Protein AF-A0A9P5YD93-F1 (afdb_monomer_lite)

Secondary structure (DSSP, 8-state):
-HHHHHHHHHHHHHHHHHHHHHHHHHHHHHHHHHHHHHHTTSPPPHHHHHHHHHHHHHHHHHHHHHHHHHHHHSGGGGG---

pLDDT: mean 70.28, std 8.04, range [54.41, 85.88]

InterPro domains:
  IPR045340 Domain of unknown function DUF6533 [PF20151] (15-60)

Radius of gyration: 18.92 Å; chains: 1; bounding box: 51×17×51 Å

Foldseek 3Di:
DVVVVVVCVVVVVVVVVVVVVVVLVVVVVVCVVVCCVPQVVDPHDPVNVVVCCVSCVVVVVVVVVVVVVVVVVPCVVVVDDD

Sequence (82 aa):
MTIYITAAQPILVSYIVAAVTTILTYDWICTLDKEVAYVWSRPWSLGTCLFILNRYLPFVDVTLSIILTWTISTPEVFLIPL

Structure (mmCIF, N/CA/C/O backbone):
data_AF-A0A9P5YD93-F1
#
_entry.id   AF-A0A9P5YD93-F1
#
loop_
_atom_site.group_PDB
_atom_site.id
_atom_site.type_symbol
_atom_site.label_atom_id
_atom_site.label_alt_id
_atom_site.label_comp_id
_atom_site.label_asym_id
_atom_site.label_entity_id
_atom_site.label_seq_id
_atom_site.pdbx_PDB_ins_code
_atom_site.Cartn_x
_atom_site.Cartn_y
_atom_site.Cartn_z
_atom_site.occupancy
_atom_site.B_iso_or_equiv
_atom_site.auth_seq_id
_atom_site.auth_comp_id
_atom_site.auth_asym_id
_atom_site.auth_atom_id
_atom_site.pdbx_PDB_model_num
ATOM 1 N N . MET A 1 1 ? 29.521 5.382 -16.136 1.00 58.84 1 MET A N 1
ATOM 2 C CA . MET A 1 1 ? 28.958 5.139 -14.788 1.00 58.84 1 MET A CA 1
ATOM 3 C C . MET A 1 1 ? 27.469 5.480 -14.730 1.00 58.84 1 MET A C 1
ATOM 5 O O . MET A 1 1 ? 26.690 4.594 -14.421 1.00 58.84 1 MET A O 1
ATOM 9 N N . THR A 1 2 ? 27.044 6.678 -15.144 1.00 59.22 2 THR A N 1
ATOM 10 C CA . THR A 1 2 ? 25.627 7.113 -15.139 1.00 59.22 2 THR A CA 1
ATOM 11 C C . THR A 1 2 ? 24.678 6.234 -15.976 1.00 59.22 2 THR A C 1
ATOM 13 O O . THR A 1 2 ? 23.578 5.929 -15.536 1.00 59.22 2 THR A O 1
ATOM 16 N N . ILE A 1 3 ? 25.120 5.743 -17.141 1.00 66.06 3 ILE A N 1
ATOM 17 C CA . ILE A 1 3 ? 24.292 4.915 -18.046 1.00 66.06 3 ILE A CA 1
ATOM 18 C C . ILE A 1 3 ? 24.017 3.514 -17.459 1.00 66.06 3 ILE A C 1
ATOM 20 O O . ILE A 1 3 ? 22.908 2.999 -17.574 1.00 66.06 3 ILE A O 1
ATOM 24 N N . TYR A 1 4 ? 24.998 2.926 -16.764 1.00 62.47 4 TYR A N 1
ATOM 25 C CA . TYR A 1 4 ? 24.847 1.629 -16.089 1.00 62.47 4 TYR A CA 1
ATOM 26 C C . TYR A 1 4 ? 23.846 1.699 -14.934 1.00 62.47 4 TYR A C 1
ATOM 28 O O . TYR A 1 4 ? 23.065 0.772 -14.739 1.00 62.47 4 TYR A O 1
ATOM 36 N N . ILE A 1 5 ? 23.831 2.819 -14.205 1.00 65.75 5 ILE A N 1
ATOM 37 C CA . ILE A 1 5 ? 22.857 3.047 -13.135 1.00 65.75 5 ILE A CA 1
ATOM 38 C C . ILE A 1 5 ? 21.441 3.126 -13.720 1.00 65.75 5 ILE A C 1
ATOM 40 O O . ILE A 1 5 ? 20.552 2.474 -13.181 1.00 65.75 5 ILE A O 1
ATOM 44 N N . THR A 1 6 ? 21.250 3.825 -14.849 1.00 67.50 6 THR A N 1
ATOM 45 C CA . THR A 1 6 ? 19.965 3.916 -15.574 1.00 67.50 6 THR A CA 1
ATOM 46 C C . THR A 1 6 ? 19.456 2.560 -16.067 1.00 67.50 6 THR A C 1
ATOM 48 O O . THR A 1 6 ? 18.279 2.259 -15.893 1.00 67.50 6 THR A O 1
ATOM 51 N N . ALA A 1 7 ? 20.324 1.721 -16.639 1.00 63.72 7 ALA A N 1
ATOM 52 C CA . ALA A 1 7 ? 19.933 0.409 -17.162 1.00 63.72 7 ALA A CA 1
ATOM 53 C C . ALA A 1 7 ? 19.563 -0.593 -16.051 1.00 63.72 7 ALA A C 1
ATOM 55 O O . ALA A 1 7 ? 18.758 -1.493 -16.274 1.00 63.72 7 ALA A O 1
ATOM 56 N N . ALA A 1 8 ? 20.119 -0.420 -14.847 1.00 67.69 8 ALA A N 1
ATOM 57 C CA . ALA A 1 8 ? 19.802 -1.236 -13.676 1.00 67.69 8 ALA A CA 1
ATOM 58 C C . ALA A 1 8 ? 18.542 -0.768 -12.914 1.00 67.69 8 ALA A C 1
ATOM 60 O O . ALA A 1 8 ? 17.962 -1.558 -12.166 1.00 67.69 8 ALA A O 1
ATOM 61 N N . GLN A 1 9 ? 18.089 0.481 -13.111 1.00 66.44 9 GLN A N 1
ATOM 62 C CA . GLN A 1 9 ? 16.893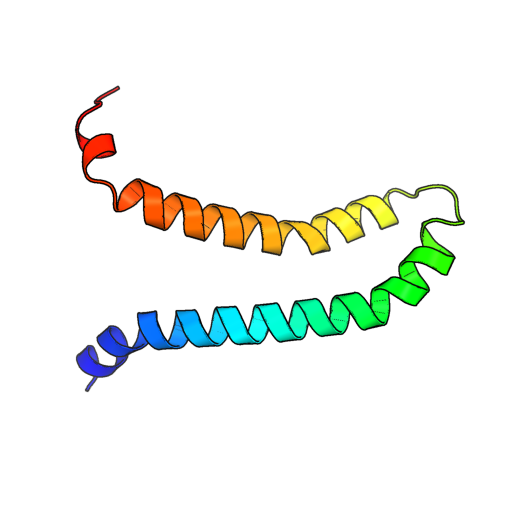 1.026 -12.449 1.00 66.44 9 GLN A CA 1
ATOM 63 C C . GLN A 1 9 ? 15.623 0.173 -12.617 1.00 66.44 9 GLN A C 1
ATOM 65 O O . GLN A 1 9 ? 14.990 -0.096 -11.601 1.00 66.44 9 GLN A O 1
ATOM 70 N N . PRO A 1 10 ? 15.212 -0.280 -13.820 1.00 68.44 10 PRO A N 1
ATOM 71 C CA . PRO A 1 10 ? 13.905 -0.928 -13.988 1.00 68.44 10 PRO A CA 1
ATOM 72 C C . PRO A 1 10 ? 13.796 -2.258 -13.231 1.00 68.44 10 PRO A C 1
ATOM 74 O O . PRO A 1 10 ? 12.757 -2.571 -12.646 1.00 68.44 10 PRO A O 1
ATOM 77 N N . ILE A 1 11 ? 14.891 -3.018 -13.190 1.00 77.38 11 ILE A N 1
ATOM 78 C CA . ILE A 1 11 ? 14.971 -4.290 -12.468 1.00 77.38 11 ILE A CA 1
ATOM 79 C C . ILE A 1 11 ? 14.892 -4.029 -10.960 1.00 77.38 11 ILE A C 1
ATOM 81 O O . ILE A 1 11 ? 14.085 -4.638 -10.260 1.00 77.38 11 ILE A O 1
ATOM 85 N N . LEU A 1 12 ? 15.687 -3.076 -10.464 1.00 78.88 12 LEU A N 1
ATOM 86 C CA . LEU A 1 12 ? 15.710 -2.709 -9.051 1.00 78.88 12 LEU A CA 1
ATOM 87 C C . LEU A 1 12 ? 14.355 -2.166 -8.574 1.00 78.88 12 LEU A C 1
ATOM 89 O O . LEU A 1 12 ? 13.878 -2.565 -7.516 1.00 78.88 12 LEU A O 1
ATOM 93 N N . VAL A 1 13 ? 13.710 -1.312 -9.372 1.00 79.75 13 VAL A N 1
ATOM 94 C CA . VAL A 1 13 ? 12.377 -0.769 -9.081 1.00 79.75 13 VAL A CA 1
ATOM 95 C C . VAL A 1 13 ? 11.349 -1.890 -8.978 1.00 79.75 13 VAL A C 1
ATOM 97 O O . VAL A 1 13 ? 10.570 -1.896 -8.034 1.00 79.75 13 VAL A O 1
ATOM 100 N N . SER A 1 14 ? 11.390 -2.885 -9.867 1.00 77.94 14 SER A N 1
ATOM 101 C CA . SER A 1 14 ? 10.457 -4.020 -9.822 1.00 77.94 14 SER A CA 1
ATOM 102 C C . SER A 1 14 ? 10.594 -4.835 -8.530 1.00 77.94 14 SER A C 1
ATOM 104 O O . SER A 1 14 ? 9.592 -5.167 -7.895 1.00 77.94 14 SER A O 1
ATOM 106 N N . TYR A 1 15 ? 11.829 -5.110 -8.093 1.00 82.00 15 TYR A N 1
ATOM 107 C CA . TYR A 1 15 ? 12.080 -5.811 -6.830 1.00 82.00 15 TYR A CA 1
ATOM 108 C C . TYR A 1 15 ? 11.684 -4.982 -5.605 1.00 82.00 15 TYR A C 1
ATOM 110 O O . TYR A 1 15 ? 11.099 -5.524 -4.667 1.00 82.00 15 TYR A O 1
ATOM 118 N N . ILE A 1 16 ? 11.968 -3.676 -5.613 1.00 83.50 16 ILE A N 1
ATOM 119 C CA . ILE A 1 16 ? 11.583 -2.766 -4.526 1.00 83.50 16 ILE A CA 1
ATOM 120 C C . ILE A 1 16 ? 10.063 -2.671 -4.428 1.00 83.50 16 ILE A C 1
ATOM 122 O O . ILE A 1 16 ? 9.527 -2.786 -3.331 1.00 83.50 16 ILE A O 1
ATOM 126 N N . VAL A 1 17 ? 9.362 -2.516 -5.553 1.00 80.62 17 VAL A N 1
ATOM 127 C CA . VAL A 1 17 ? 7.895 -2.484 -5.584 1.00 80.62 17 VAL A CA 1
ATOM 128 C C . VAL A 1 17 ? 7.339 -3.783 -5.011 1.00 80.62 17 VAL A C 1
ATOM 130 O O . VAL A 1 17 ? 6.535 -3.730 -4.088 1.00 80.62 17 VAL A O 1
ATOM 133 N N . ALA A 1 18 ? 7.833 -4.945 -5.449 1.00 81.62 18 ALA A N 1
ATOM 134 C CA . ALA A 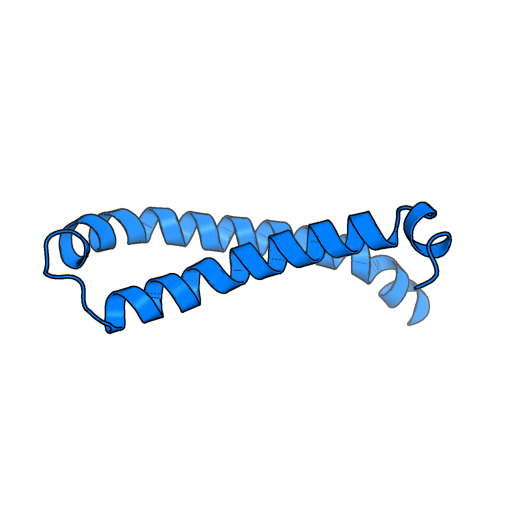1 18 ? 7.386 -6.232 -4.916 1.00 81.62 18 ALA A CA 1
ATOM 135 C C . ALA A 1 18 ? 7.621 -6.367 -3.397 1.00 81.62 18 ALA A C 1
ATOM 137 O O . ALA A 1 18 ? 6.724 -6.815 -2.677 1.00 81.62 18 ALA A O 1
ATOM 138 N N . ALA A 1 19 ? 8.793 -5.954 -2.901 1.00 85.88 19 ALA A N 1
ATOM 139 C CA . ALA A 1 19 ? 9.142 -5.993 -1.479 1.00 85.88 19 ALA A CA 1
ATOM 140 C C . ALA A 1 19 ? 8.284 -5.030 -0.639 1.00 85.88 19 ALA A C 1
ATOM 142 O O . ALA A 1 19 ? 7.767 -5.400 0.414 1.00 85.88 19 ALA A O 1
ATOM 143 N N . VAL A 1 20 ? 8.082 -3.802 -1.119 1.00 82.38 20 VAL A N 1
ATOM 144 C CA . VAL A 1 20 ? 7.244 -2.800 -0.449 1.00 82.38 20 VAL A CA 1
ATOM 145 C C . VAL A 1 20 ? 5.787 -3.253 -0.430 1.00 82.38 20 VAL A C 1
ATOM 147 O O . VAL A 1 20 ? 5.149 -3.177 0.615 1.00 82.38 20 VAL A O 1
ATOM 150 N N . THR A 1 21 ? 5.269 -3.796 -1.535 1.00 80.00 21 THR A N 1
ATOM 151 C CA . THR A 1 21 ? 3.906 -4.338 -1.594 1.00 80.00 21 THR A CA 1
ATOM 152 C C . THR A 1 21 ? 3.725 -5.511 -0.634 1.00 80.00 21 THR A C 1
ATOM 154 O O . THR A 1 21 ? 2.714 -5.566 0.063 1.00 80.00 21 THR A O 1
ATOM 157 N N . THR A 1 22 ? 4.690 -6.431 -0.537 1.00 82.56 22 THR A N 1
ATOM 158 C CA . THR A 1 22 ? 4.597 -7.563 0.405 1.00 82.56 22 THR A CA 1
ATOM 159 C C . THR A 1 22 ? 4.636 -7.107 1.859 1.00 82.56 22 THR A C 1
ATOM 161 O O . THR A 1 22 ? 3.794 -7.546 2.640 1.00 82.56 22 THR A O 1
ATOM 164 N N . ILE A 1 23 ? 5.539 -6.190 2.218 1.00 83.88 23 ILE A N 1
ATOM 165 C CA . ILE A 1 23 ? 5.605 -5.618 3.574 1.00 83.88 23 ILE A CA 1
ATOM 166 C C . ILE A 1 23 ? 4.307 -4.878 3.913 1.00 83.88 23 ILE A C 1
ATOM 168 O O . ILE A 1 23 ? 3.739 -5.092 4.982 1.00 83.88 23 ILE A O 1
ATOM 172 N N . LEU A 1 24 ? 3.800 -4.065 2.985 1.00 79.56 24 LEU A N 1
ATOM 173 C CA . LEU A 1 24 ? 2.547 -3.332 3.153 1.00 79.56 24 LEU A CA 1
ATOM 174 C C . LEU A 1 24 ? 1.358 -4.284 3.343 1.00 79.56 24 LEU A C 1
ATOM 176 O O . LEU A 1 24 ? 0.520 -4.050 4.205 1.00 79.56 24 LEU A O 1
ATOM 180 N N . THR A 1 25 ? 1.304 -5.376 2.574 1.00 76.81 25 THR A N 1
ATOM 181 C CA . THR A 1 25 ? 0.246 -6.398 2.679 1.00 76.81 25 THR A CA 1
ATOM 182 C C . THR A 1 25 ? 0.340 -7.178 3.991 1.00 76.81 25 THR A C 1
ATOM 184 O O . THR A 1 25 ? -0.677 -7.525 4.586 1.00 76.81 25 THR A O 1
ATOM 187 N N . TYR A 1 26 ? 1.550 -7.450 4.473 1.00 78.75 26 TYR A N 1
ATOM 188 C CA . TYR A 1 26 ? 1.748 -8.122 5.753 1.00 78.75 26 TYR A CA 1
ATOM 189 C C . TYR A 1 26 ? 1.278 -7.249 6.924 1.00 78.75 26 TYR A C 1
ATOM 191 O O . TYR A 1 26 ? 0.485 -7.696 7.753 1.00 78.75 26 TYR A O 1
ATOM 199 N N . ASP A 1 27 ? 1.691 -5.979 6.942 1.00 80.19 27 ASP A N 1
ATOM 200 C CA . ASP A 1 27 ? 1.244 -5.005 7.943 1.00 80.19 27 ASP A CA 1
ATOM 201 C C . ASP A 1 27 ? -0.283 -4.793 7.883 1.00 80.19 27 ASP A C 1
ATOM 203 O O . ASP A 1 27 ? -0.959 -4.644 8.905 1.00 80.19 27 ASP A O 1
ATOM 207 N N . TRP A 1 28 ? -0.854 -4.897 6.677 1.00 70.31 28 TRP A N 1
ATOM 208 C CA . TRP A 1 28 ? -2.295 -4.896 6.439 1.00 70.31 28 TRP A CA 1
ATOM 209 C C . TRP A 1 28 ? -3.009 -6.042 7.158 1.00 70.31 28 TRP A C 1
ATOM 211 O O . TRP A 1 28 ? -3.913 -5.792 7.948 1.00 70.31 28 TRP A O 1
ATOM 221 N N . ILE A 1 29 ? -2.578 -7.289 6.952 1.00 74.56 29 ILE A N 1
ATOM 222 C CA . ILE A 1 29 ? -3.204 -8.470 7.571 1.00 74.56 29 ILE A CA 1
ATOM 223 C C . ILE A 1 29 ? -3.119 -8.399 9.102 1.00 74.56 29 ILE A C 1
ATOM 225 O O . ILE A 1 29 ? -4.084 -8.734 9.789 1.00 74.56 29 ILE A O 1
ATOM 229 N N . CYS A 1 30 ? -2.000 -7.913 9.646 1.00 78.19 30 CYS A N 1
ATOM 230 C CA . CYS A 1 30 ? -1.823 -7.757 11.090 1.00 78.19 30 CYS A CA 1
ATOM 231 C C . CYS A 1 30 ? -2.736 -6.685 11.709 1.00 78.19 30 CYS A C 1
ATOM 233 O O . CYS A 1 30 ? -3.127 -6.811 12.871 1.00 78.19 30 CYS A O 1
ATOM 235 N N . THR A 1 31 ? -3.073 -5.630 10.965 1.00 70.38 31 THR A N 1
ATOM 236 C CA . THR A 1 31 ? -3.958 -4.549 11.438 1.00 70.38 31 THR A CA 1
ATOM 237 C C . THR A 1 31 ? -5.438 -4.810 11.135 1.00 70.38 31 THR A C 1
ATOM 239 O O . THR A 1 31 ? -6.306 -4.308 11.853 1.00 70.38 31 THR A O 1
ATOM 242 N N . LEU A 1 32 ? -5.732 -5.676 10.158 1.00 68.69 32 LEU A N 1
ATOM 243 C CA . LEU A 1 32 ? -7.083 -6.010 9.700 1.00 68.69 32 LEU A CA 1
ATOM 244 C C . LEU A 1 32 ? -7.940 -6.712 10.762 1.00 68.69 32 LEU A C 1
ATOM 246 O O . LEU A 1 32 ? -9.130 -6.431 10.842 1.00 68.69 32 LEU A O 1
ATOM 250 N N . ASP A 1 33 ? -7.352 -7.558 11.612 1.00 65.88 33 ASP A N 1
ATOM 251 C CA . ASP A 1 33 ? -8.022 -8.181 12.774 1.00 65.88 33 ASP A CA 1
ATOM 252 C C . ASP A 1 33 ? -8.760 -7.136 13.632 1.00 65.88 33 ASP A C 1
ATOM 254 O O . ASP A 1 33 ? -9.965 -7.239 13.891 1.00 65.88 33 ASP A O 1
ATOM 258 N N . LYS A 1 34 ? -8.045 -6.064 13.987 1.00 66.38 34 LYS A N 1
ATOM 259 C CA . LYS A 1 34 ? -8.559 -4.996 14.846 1.00 66.38 34 LYS A CA 1
ATOM 260 C C . LYS A 1 34 ? -9.522 -4.108 14.073 1.00 66.38 34 LYS A C 1
ATOM 262 O O . LYS A 1 34 ? -10.547 -3.687 14.602 1.00 66.38 34 LYS A O 1
ATOM 267 N N . GLU A 1 35 ? -9.225 -3.836 12.809 1.00 67.81 35 GLU A N 1
ATOM 268 C CA . GLU A 1 35 ? -10.091 -3.026 11.955 1.00 67.81 35 GLU A CA 1
ATOM 269 C C . GLU A 1 35 ? -11.440 -3.703 11.709 1.00 67.81 35 GLU A C 1
ATOM 271 O O . GLU A 1 35 ? -12.475 -3.058 11.839 1.00 67.81 35 GLU A O 1
ATOM 276 N N . VAL A 1 36 ? -11.478 -5.009 11.447 1.00 66.31 36 VAL A N 1
ATOM 277 C CA . VAL A 1 36 ? -12.737 -5.750 11.299 1.00 66.31 36 VAL A CA 1
ATOM 278 C C . VAL A 1 36 ? -13.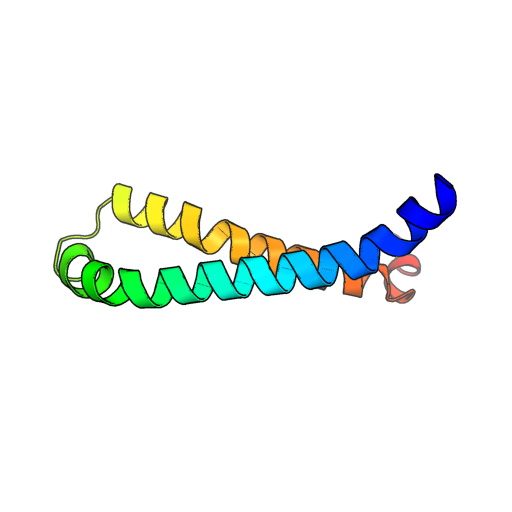523 -5.750 1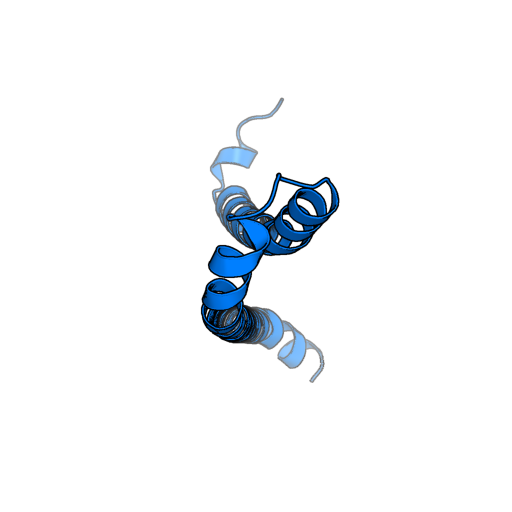2.609 1.00 66.31 36 VAL A C 1
ATOM 280 O O . VAL A 1 36 ? -14.711 -5.428 12.608 1.00 66.31 36 VAL A O 1
ATOM 283 N N . ALA A 1 37 ? -12.867 -5.992 13.745 1.00 68.56 37 ALA A N 1
ATOM 284 C CA . ALA A 1 37 ? -13.537 -6.000 15.043 1.00 68.56 37 ALA A CA 1
ATOM 285 C C . ALA A 1 37 ? -14.130 -4.631 15.441 1.00 68.56 37 ALA A C 1
ATOM 287 O O . ALA A 1 37 ? -15.248 -4.569 15.956 1.00 68.56 37 ALA A O 1
ATOM 288 N N . TYR A 1 38 ? -13.414 -3.526 15.197 1.00 63.72 38 TYR A N 1
ATOM 289 C CA . TYR A 1 38 ? -13.818 -2.192 15.668 1.00 63.72 38 TYR A CA 1
ATOM 290 C C . TYR A 1 38 ? -14.545 -1.337 14.626 1.00 63.72 38 TYR A C 1
ATOM 292 O O . TYR A 1 38 ? -15.353 -0.484 15.003 1.00 63.72 38 TYR A O 1
ATOM 300 N N . VAL A 1 39 ? -14.269 -1.536 13.337 1.00 64.62 39 VAL A N 1
ATOM 301 C CA . VAL A 1 39 ? -14.811 -0.712 12.247 1.00 64.62 39 VAL A CA 1
ATOM 302 C C . VAL A 1 39 ? -16.045 -1.351 11.624 1.00 64.62 39 VAL A C 1
ATOM 304 O O . VAL A 1 39 ? -17.026 -0.650 11.404 1.00 64.62 39 VAL A O 1
ATOM 307 N N . TRP A 1 40 ? -16.044 -2.667 11.394 1.00 63.00 40 TRP A N 1
ATOM 308 C CA . TRP A 1 40 ? -17.193 -3.349 10.780 1.00 63.00 40 TRP A CA 1
ATOM 309 C C . TRP A 1 40 ? -18.333 -3.619 11.769 1.00 63.00 40 TRP A C 1
ATOM 311 O O . TRP A 1 40 ? -19.469 -3.826 11.354 1.00 63.00 40 TRP A O 1
ATOM 321 N N . SER A 1 41 ? -18.051 -3.557 13.074 1.00 63.38 41 SER A N 1
ATOM 322 C CA . SER A 1 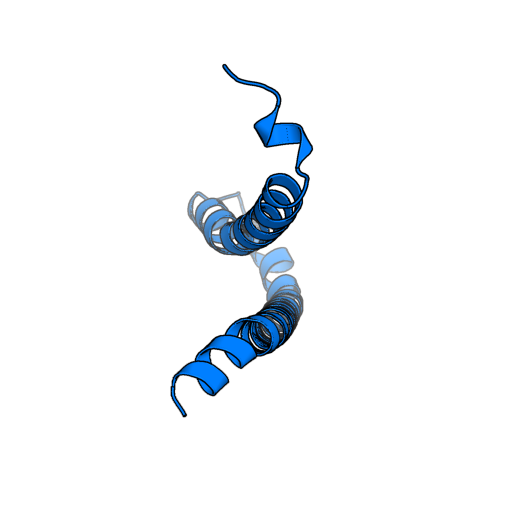41 ? -19.052 -3.679 14.144 1.00 63.38 41 SER A CA 1
ATOM 323 C C . SER A 1 41 ? -19.738 -2.342 14.494 1.00 63.38 41 SER A C 1
ATOM 325 O O . SER A 1 41 ? -20.758 -2.314 15.181 1.00 63.38 41 SER A O 1
ATOM 327 N N . ARG A 1 42 ? -19.206 -1.202 14.022 1.00 63.06 42 ARG A N 1
ATOM 328 C CA . ARG A 1 42 ? -19.748 0.150 14.270 1.00 63.06 42 ARG A CA 1
ATOM 329 C C . ARG A 1 42 ? -20.406 0.719 13.002 1.00 63.06 42 ARG A C 1
ATOM 331 O O . ARG A 1 42 ? -20.071 0.289 11.901 1.00 63.06 42 ARG A O 1
ATOM 338 N N . PRO A 1 43 ? -21.348 1.678 13.118 1.00 64.69 43 PRO A N 1
ATOM 339 C CA . PRO A 1 43 ? -21.971 2.290 11.947 1.00 64.69 43 PRO A CA 1
ATOM 340 C C . PRO A 1 43 ? -20.903 2.910 11.039 1.00 64.69 43 PRO A C 1
ATOM 342 O O . PRO A 1 43 ? -20.018 3.629 11.508 1.00 64.69 43 PRO A O 1
ATOM 345 N N . TRP A 1 44 ? -20.986 2.603 9.744 1.00 63.62 44 TRP A N 1
ATOM 346 C CA . TRP A 1 44 ? -20.017 3.027 8.739 1.00 63.62 44 TRP A CA 1
ATOM 347 C C . TRP A 1 44 ? -19.908 4.557 8.715 1.00 63.62 44 TRP A C 1
ATOM 349 O O . TRP A 1 44 ? -20.873 5.260 8.422 1.00 63.62 44 TRP A O 1
ATOM 359 N N . SER A 1 45 ? -18.722 5.072 9.043 1.00 69.88 45 SER A N 1
ATOM 360 C CA . SER A 1 45 ? -18.405 6.502 9.031 1.00 69.88 45 SER A CA 1
ATOM 361 C C . SER A 1 45 ? -17.719 6.897 7.721 1.00 69.88 45 SER A C 1
ATOM 363 O O . SER A 1 45 ? -17.012 6.095 7.108 1.00 69.88 45 SER A O 1
ATOM 365 N N . LEU A 1 46 ? -17.843 8.170 7.327 1.00 64.31 46 LEU A N 1
ATOM 366 C CA . LEU A 1 46 ? -17.051 8.757 6.238 1.00 64.31 46 LEU A CA 1
ATOM 367 C C . LEU A 1 46 ? -15.539 8.591 6.462 1.00 64.31 46 LEU A C 1
ATOM 369 O O . LEU A 1 46 ? -14.803 8.419 5.495 1.00 64.31 46 LEU A O 1
ATOM 373 N N . GLY A 1 47 ? -15.082 8.563 7.719 1.00 65.50 47 GLY A N 1
ATOM 374 C CA . GLY A 1 47 ? -13.681 8.298 8.059 1.00 65.50 47 GLY A CA 1
ATOM 375 C C . GLY A 1 47 ? -13.225 6.891 7.661 1.00 65.50 47 GLY A C 1
ATOM 376 O O . GLY A 1 47 ? -12.130 6.734 7.134 1.00 65.50 47 GLY A O 1
ATOM 377 N N . THR A 1 48 ? -14.087 5.882 7.817 1.00 65.19 48 THR A N 1
ATOM 378 C CA . THR A 1 48 ? -13.834 4.508 7.354 1.00 65.19 48 THR A CA 1
ATOM 379 C C . THR A 1 48 ? -13.735 4.445 5.835 1.00 65.19 48 THR A C 1
ATOM 381 O O . THR A 1 48 ? -12.850 3.787 5.297 1.00 65.19 48 THR A O 1
ATOM 384 N N . CYS A 1 49 ? -14.616 5.163 5.134 1.00 65.50 49 CYS A N 1
ATOM 385 C CA . CYS A 1 49 ? -14.609 5.205 3.676 1.00 65.50 49 CYS A CA 1
ATOM 386 C C . CYS A 1 49 ? -13.345 5.902 3.142 1.00 65.50 49 CYS A C 1
ATOM 388 O O . CYS A 1 49 ? -12.676 5.368 2.261 1.00 65.50 49 CYS A O 1
ATOM 390 N N . LEU A 1 50 ? -12.949 7.038 3.735 1.00 70.06 50 LEU A N 1
ATOM 391 C CA . LEU A 1 50 ? -11.698 7.728 3.397 1.00 70.06 50 LEU A CA 1
ATOM 392 C C . LEU A 1 50 ? -10.456 6.877 3.689 1.00 70.06 50 LEU A C 1
ATOM 394 O O . LEU A 1 50 ? -9.472 6.965 2.955 1.00 70.06 50 LEU A O 1
ATOM 398 N N . PHE A 1 51 ? -10.504 6.070 4.751 1.00 65.44 51 PHE A N 1
ATOM 399 C CA . PHE A 1 51 ? -9.430 5.159 5.131 1.00 65.44 51 PHE A CA 1
ATOM 400 C C . PHE A 1 51 ? -9.296 4.007 4.132 1.00 65.44 51 PHE A C 1
ATOM 402 O O . PHE A 1 51 ? -8.202 3.749 3.644 1.00 65.44 51 PHE A O 1
ATOM 409 N N . ILE A 1 52 ? -10.409 3.373 3.748 1.00 69.81 52 ILE A N 1
ATOM 410 C CA . ILE A 1 52 ? -10.436 2.342 2.701 1.00 69.81 52 ILE A CA 1
ATOM 411 C C . ILE A 1 52 ? -9.961 2.932 1.370 1.00 69.81 52 ILE A C 1
ATOM 413 O O . ILE A 1 52 ? -9.091 2.355 0.729 1.00 69.81 52 ILE A O 1
ATOM 417 N N . LEU A 1 53 ? -10.448 4.109 0.973 1.00 69.00 53 LEU A N 1
ATOM 418 C CA . LEU A 1 53 ? -10.014 4.760 -0.265 1.00 69.00 53 LEU A CA 1
ATOM 419 C C . LEU A 1 53 ? -8.508 5.045 -0.253 1.00 69.00 53 LEU A C 1
ATOM 421 O O . LEU A 1 53 ? -7.814 4.600 -1.160 1.00 69.00 53 LEU A O 1
ATOM 425 N N . ASN A 1 54 ? -7.971 5.679 0.795 1.00 67.94 54 ASN A N 1
ATOM 426 C CA . ASN A 1 54 ? -6.523 5.907 0.902 1.00 67.94 54 ASN A CA 1
ATOM 427 C C . ASN A 1 54 ? -5.708 4.605 0.909 1.00 67.94 54 ASN A C 1
ATOM 429 O O . ASN A 1 54 ? -4.566 4.602 0.458 1.00 67.94 54 ASN A O 1
ATOM 433 N N . ARG A 1 55 ? -6.279 3.499 1.400 1.00 67.44 55 ARG A N 1
ATOM 434 C CA . ARG A 1 55 ? -5.573 2.221 1.557 1.00 67.44 55 ARG A CA 1
ATOM 435 C C . ARG A 1 55 ? -5.650 1.304 0.335 1.00 67.44 55 ARG A C 1
ATOM 437 O O . ARG A 1 55 ? -4.720 0.536 0.111 1.00 67.44 55 ARG A O 1
ATOM 444 N N . TYR A 1 56 ? -6.708 1.396 -0.468 1.00 69.31 56 TYR A N 1
ATOM 445 C CA . TYR A 1 56 ? -6.891 0.601 -1.690 1.00 69.31 56 TYR A CA 1
ATOM 446 C C . TYR A 1 56 ? -6.491 1.348 -2.970 1.00 69.31 56 TYR A C 1
ATOM 448 O O . TYR A 1 56 ? -6.163 0.696 -3.961 1.00 69.31 56 TYR A O 1
ATOM 456 N N . LEU A 1 57 ? -6.440 2.687 -2.955 1.00 74.94 57 LEU A N 1
ATOM 457 C CA . LEU A 1 57 ? -5.921 3.492 -4.070 1.00 74.94 57 LEU A CA 1
ATOM 458 C C . LEU A 1 57 ? -4.524 3.050 -4.548 1.00 74.94 57 LEU A C 1
ATOM 460 O O . LEU A 1 57 ? -4.363 2.911 -5.756 1.00 74.94 57 LEU A O 1
ATOM 464 N N . PRO A 1 58 ? -3.542 2.741 -3.673 1.00 72.31 58 PRO A N 1
ATOM 465 C CA . PRO A 1 58 ? -2.221 2.285 -4.110 1.00 72.31 58 PRO A CA 1
ATOM 466 C C . PRO A 1 58 ? -2.258 0.922 -4.812 1.00 72.31 58 PRO A C 1
ATOM 468 O O . PRO A 1 58 ? -1.505 0.684 -5.747 1.00 72.31 58 PRO A O 1
ATOM 471 N N . PHE A 1 59 ? -3.151 0.018 -4.397 1.00 70.62 59 PHE A N 1
ATOM 472 C CA . PHE A 1 59 ? -3.321 -1.276 -5.064 1.00 70.62 59 PHE A CA 1
ATOM 473 C C . PHE A 1 59 ? -3.940 -1.119 -6.452 1.00 70.62 59 PHE A C 1
ATOM 475 O O . PHE A 1 59 ? -3.512 -1.783 -7.400 1.00 70.62 59 PHE A O 1
ATOM 482 N N . VAL A 1 60 ? -4.924 -0.227 -6.583 1.00 78.88 60 VAL A N 1
ATOM 483 C CA . VAL A 1 60 ? -5.518 0.122 -7.877 1.00 78.88 60 VAL A CA 1
ATOM 484 C C . VAL A 1 60 ? -4.479 0.793 -8.772 1.00 78.88 60 VAL A C 1
ATOM 486 O O . VAL A 1 60 ? -4.369 0.419 -9.932 1.00 78.88 60 VAL A O 1
ATOM 489 N N . ASP A 1 61 ? -3.678 1.708 -8.229 1.00 77.75 61 ASP A N 1
ATOM 490 C CA . ASP A 1 61 ? -2.615 2.416 -8.946 1.00 77.75 61 ASP A CA 1
ATOM 491 C C . ASP A 1 61 ? -1.525 1.468 -9.466 1.00 77.75 61 ASP A C 1
ATOM 493 O O . ASP A 1 61 ? -1.161 1.526 -10.641 1.00 77.75 61 ASP A O 1
ATOM 497 N N . VAL A 1 62 ? -1.073 0.515 -8.644 1.00 77.75 62 VAL A N 1
ATOM 498 C CA . VAL A 1 62 ? -0.103 -0.512 -9.059 1.00 77.75 62 VAL A CA 1
ATOM 499 C C . VAL A 1 62 ? -0.702 -1.440 -10.117 1.00 77.75 62 VAL A C 1
ATOM 501 O O . VAL A 1 62 ? -0.059 -1.720 -11.128 1.00 77.75 62 VAL A O 1
ATOM 504 N N . THR A 1 63 ? -1.946 -1.888 -9.928 1.00 80.00 63 THR A N 1
ATOM 505 C CA . THR A 1 63 ? -2.638 -2.755 -10.897 1.00 80.00 63 THR A CA 1
ATOM 506 C C . THR A 1 63 ? -2.830 -2.038 -12.233 1.00 80.00 63 THR A C 1
ATOM 508 O O . THR A 1 63 ? -2.556 -2.604 -13.290 1.00 80.00 63 THR A O 1
ATOM 511 N N . LEU A 1 64 ? -3.235 -0.768 -12.191 1.00 81.38 64 LEU A N 1
ATOM 512 C CA . LEU A 1 64 ? -3.398 0.082 -13.363 1.00 81.38 64 LEU A CA 1
ATOM 513 C C . LEU A 1 64 ? -2.055 0.338 -14.051 1.00 81.38 64 LEU A C 1
ATOM 515 O O . LEU A 1 64 ? -1.968 0.188 -15.263 1.00 81.38 64 LEU A O 1
ATOM 519 N N . SER A 1 65 ? -0.998 0.648 -13.301 1.00 78.50 65 SER A N 1
ATOM 520 C CA . SER A 1 65 ? 0.352 0.865 -13.836 1.00 78.50 65 SER A CA 1
ATOM 521 C C . SER A 1 65 ? 0.893 -0.374 -14.548 1.00 78.50 65 SER A C 1
ATOM 523 O O . SER A 1 65 ? 1.477 -0.266 -15.628 1.00 78.50 65 SER A O 1
ATOM 525 N N . ILE A 1 66 ? 0.649 -1.561 -13.985 1.00 77.19 66 ILE A N 1
ATOM 526 C CA . ILE A 1 66 ? 0.986 -2.841 -14.612 1.00 77.19 66 ILE A CA 1
ATOM 527 C C . ILE A 1 66 ? 0.196 -2.996 -15.915 1.00 77.19 66 ILE A C 1
ATOM 529 O O . ILE A 1 66 ? 0.801 -3.171 -16.970 1.00 77.19 66 ILE A O 1
ATOM 533 N N . ILE A 1 67 ? -1.133 -2.867 -15.873 1.00 81.69 67 ILE A N 1
ATOM 534 C CA . ILE A 1 67 ? -2.001 -3.013 -17.053 1.00 81.69 67 ILE A CA 1
ATOM 535 C C . ILE A 1 67 ? -1.620 -2.022 -18.156 1.00 81.69 67 ILE A C 1
ATOM 537 O O . ILE A 1 67 ? -1.504 -2.423 -19.311 1.00 81.69 67 ILE A O 1
ATOM 541 N N . LEU A 1 68 ? -1.384 -0.753 -17.822 1.00 79.75 68 LEU A N 1
ATOM 542 C CA . LEU A 1 68 ? -0.968 0.275 -18.776 1.00 79.75 68 LEU A CA 1
ATOM 543 C C . LEU A 1 68 ? 0.382 -0.069 -19.406 1.00 79.75 68 LEU A C 1
ATOM 545 O O . LEU A 1 68 ? 0.516 -0.002 -20.624 1.00 79.75 68 LEU A O 1
ATOM 549 N N . THR A 1 69 ? 1.353 -0.511 -18.604 1.00 72.88 69 THR A N 1
ATOM 550 C CA . THR A 1 69 ? 2.665 -0.940 -19.110 1.00 72.88 69 THR A CA 1
ATOM 551 C C . THR A 1 69 ? 2.529 -2.122 -20.073 1.00 72.88 69 THR A C 1
ATOM 553 O O . THR A 1 69 ? 3.125 -2.107 -21.150 1.00 72.88 69 THR A O 1
ATOM 556 N N . TRP A 1 70 ? 1.697 -3.115 -19.743 1.00 72.56 70 TRP A N 1
ATOM 557 C CA . TRP A 1 70 ? 1.405 -4.249 -20.628 1.00 72.56 70 TRP A CA 1
ATOM 558 C C . TRP A 1 70 ? 0.675 -3.826 -21.910 1.00 72.56 70 TRP A C 1
ATOM 560 O O . TRP A 1 70 ? 1.037 -4.280 -22.992 1.00 72.56 70 TRP A O 1
ATOM 570 N N . THR A 1 71 ? -0.301 -2.922 -21.808 1.00 68.94 71 THR A N 1
ATOM 571 C CA . THR A 1 71 ? -1.147 -2.476 -22.933 1.00 68.94 71 THR A CA 1
ATOM 572 C C . THR A 1 71 ? -0.381 -1.585 -23.914 1.00 68.94 71 THR A C 1
ATOM 574 O O . THR A 1 71 ? -0.546 -1.695 -25.125 1.00 68.94 71 THR A O 1
ATOM 577 N N . ILE A 1 72 ? 0.514 -0.730 -23.420 1.00 65.69 72 ILE A N 1
ATOM 578 C CA . ILE 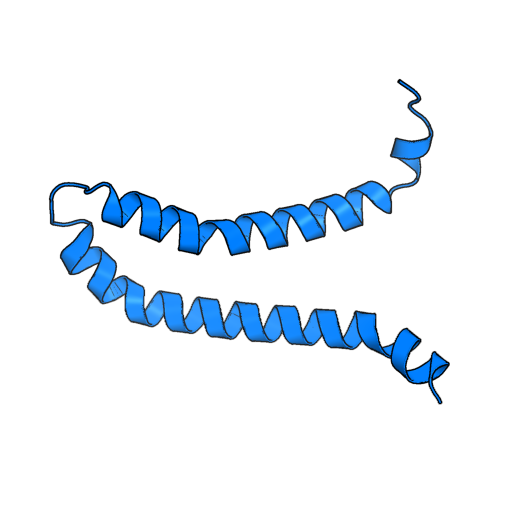A 1 72 ? 1.392 0.094 -24.267 1.00 65.69 72 ILE A CA 1
ATOM 579 C C . ILE A 1 72 ? 2.464 -0.775 -24.951 1.00 65.69 72 ILE A C 1
ATOM 581 O O . ILE A 1 72 ? 2.919 -0.452 -26.045 1.00 65.69 72 ILE A O 1
ATOM 585 N N . SER A 1 73 ? 2.844 -1.899 -24.333 1.00 62.59 73 SER A N 1
ATOM 586 C CA . SER A 1 73 ? 3.824 -2.844 -24.887 1.00 62.59 73 SER A CA 1
ATOM 587 C C . SER A 1 73 ? 3.248 -3.758 -25.973 1.00 62.59 73 SER A C 1
ATOM 589 O O . SER A 1 73 ? 4.012 -4.346 -26.738 1.00 62.59 73 SER A O 1
ATOM 591 N N . THR A 1 74 ? 1.920 -3.886 -26.068 1.00 62.84 74 THR A N 1
ATOM 592 C CA . THR A 1 74 ? 1.268 -4.552 -27.200 1.00 62.84 74 THR A CA 1
ATOM 593 C C . THR A 1 74 ? 1.213 -3.588 -28.397 1.00 62.84 74 THR A C 1
ATOM 595 O O . THR A 1 74 ? 0.527 -2.569 -28.317 1.00 62.84 74 THR A O 1
ATOM 598 N N . PRO A 1 75 ? 1.897 -3.875 -29.523 1.00 58.03 75 PRO A N 1
ATOM 599 C CA . PRO A 1 75 ? 2.009 -2.963 -30.673 1.00 58.03 75 PRO A CA 1
ATOM 600 C C . PRO A 1 75 ? 0.681 -2.710 -31.412 1.00 58.03 75 PRO A C 1
ATOM 602 O O . PRO A 1 75 ? 0.620 -1.897 -32.331 1.00 58.03 75 PRO A O 1
ATOM 605 N N . GLU A 1 76 ? -0.391 -3.389 -31.011 1.00 58.22 76 GLU A N 1
ATOM 606 C CA . GLU A 1 76 ? -1.690 -3.395 -31.688 1.00 58.22 76 GLU A CA 1
ATOM 607 C C . GLU A 1 76 ? -2.512 -2.128 -31.401 1.00 58.22 76 GLU A C 1
ATOM 609 O O . GLU A 1 76 ? -3.320 -1.711 -32.227 1.00 58.22 76 GLU A O 1
ATOM 614 N N . VAL A 1 77 ? -2.251 -1.447 -30.279 1.00 56.62 77 VAL A N 1
ATOM 615 C CA . VAL A 1 77 ? -2.931 -0.189 -29.911 1.00 56.62 77 VAL A CA 1
ATOM 616 C C . VAL A 1 77 ? -2.446 0.995 -30.763 1.00 56.62 77 VAL A C 1
ATOM 618 O O . VAL A 1 77 ? -3.185 1.951 -30.968 1.00 56.62 77 VAL A O 1
ATOM 621 N N . PHE A 1 78 ? -1.245 0.913 -31.348 1.00 54.97 78 PHE A N 1
ATOM 622 C CA . PHE A 1 78 ? -0.729 1.932 -32.274 1.00 54.97 78 PHE A CA 1
ATOM 623 C C . PHE A 1 78 ? -1.435 1.906 -33.648 1.00 54.97 78 PHE A C 1
ATOM 625 O O . PHE A 1 78 ? -1.296 2.845 -34.429 1.00 54.97 78 PHE A O 1
ATOM 632 N N . LEU A 1 79 ? -2.186 0.837 -33.957 1.00 58.75 79 LEU A N 1
ATOM 633 C CA . LEU A 1 79 ? -2.857 0.630 -35.248 1.00 58.75 79 LEU A CA 1
ATOM 634 C C . LEU A 1 79 ? -4.326 1.072 -35.276 1.00 58.75 79 LEU A C 1
ATOM 636 O O . LEU A 1 79 ? -4.953 0.990 -36.331 1.00 58.75 79 LEU A O 1
ATOM 640 N N . ILE A 1 80 ? -4.879 1.555 -34.160 1.00 56.81 80 ILE A N 1
ATOM 641 C CA . ILE A 1 80 ? -6.245 2.090 -34.113 1.00 56.81 80 ILE A CA 1
ATOM 642 C C . ILE A 1 80 ? -6.147 3.607 -33.898 1.00 56.81 80 ILE A C 1
ATOM 644 O O . ILE A 1 80 ? -6.115 4.057 -32.752 1.00 56.81 80 ILE A O 1
ATOM 648 N N . PRO A 1 81 ? -6.049 4.412 -34.974 1.00 54.41 81 PRO A N 1
ATOM 649 C CA . PRO A 1 81 ? -6.132 5.855 -34.853 1.00 54.41 81 PRO A CA 1
ATOM 650 C C . PRO A 1 81 ? -7.601 6.212 -34.604 1.00 54.41 81 PRO A C 1
ATOM 652 O O . PRO A 1 81 ? -8.481 5.788 -35.357 1.00 54.41 81 PRO A O 1
ATOM 655 N N . LEU A 1 82 ? -7.862 6.958 -33.534 1.00 58.56 82 LEU A N 1
ATOM 656 C CA . LEU A 1 82 ? -9.122 7.675 -33.344 1.00 58.56 82 LEU A CA 1
ATOM 657 C C . LEU A 1 82 ? -8.961 9.103 -33.866 1.00 58.56 82 LEU A C 1
ATOM 659 O O . LEU A 1 82 ? -7.867 9.675 -33.649 1.00 58.56 82 LEU A O 1
#

Organism: NCBI:txid64659